Protein AF-A0A522DGH0-F1 (afdb_monomer)

Mean predicted aligned error: 6.86 Å

pLDDT: mean 79.71, std 8.31, range [58.28, 88.25]

Foldseek 3Di:
DDWDWAQAPVGDTDTDDDDLQKDKWAFPQPAQPVRQQDDPVLVVLCVQWDFPDADNRRSMTIIGGPPVDPPSPVSNVVNVVRSVPRPGID

Structure (mmCIF, N/CA/C/O backbone):
data_AF-A0A522DGH0-F1
#
_entry.id   AF-A0A522DGH0-F1
#
loop_
_atom_site.group_PDB
_atom_site.id
_atom_site.type_symbol
_atom_site.label_atom_id
_atom_site.label_alt_id
_atom_site.label_comp_id
_atom_site.label_asym_id
_atom_site.label_entity_id
_atom_site.label_seq_id
_atom_site.pdbx_PDB_ins_code
_atom_site.Cartn_x
_atom_site.Cartn_y
_atom_site.Cartn_z
_atom_site.occupancy
_atom_site.B_iso_or_equiv
_atom_site.auth_seq_id
_atom_site.auth_comp_id
_atom_site.auth_asym_id
_atom_site.auth_atom_id
_atom_site.pdbx_PDB_model_num
ATOM 1 N N . MET A 1 1 ? -17.794 7.802 -3.194 1.00 58.34 1 MET A N 1
ATOM 2 C CA . MET A 1 1 ? -16.787 7.228 -4.121 1.00 58.34 1 MET A CA 1
ATOM 3 C C . MET A 1 1 ? -16.121 8.352 -4.902 1.00 58.34 1 MET A C 1
ATOM 5 O O . MET A 1 1 ? -16.835 9.162 -5.483 1.00 58.34 1 MET A O 1
ATOM 9 N N . LYS A 1 2 ? -14.784 8.439 -4.900 1.00 58.28 2 LYS A N 1
ATOM 10 C CA . LYS A 1 2 ? -14.038 9.406 -5.729 1.00 58.28 2 LYS A CA 1
ATOM 11 C C . LYS A 1 2 ? -13.412 8.669 -6.910 1.00 58.28 2 LYS A C 1
ATOM 13 O O . LYS A 1 2 ? -12.810 7.617 -6.726 1.00 58.28 2 LYS A O 1
ATOM 18 N N . ARG A 1 3 ? -13.550 9.216 -8.120 1.00 65.00 3 ARG A N 1
ATOM 19 C CA . ARG A 1 3 ? -12.793 8.742 -9.285 1.00 65.00 3 ARG A CA 1
ATOM 20 C C . ARG A 1 3 ? -11.391 9.335 -9.211 1.00 65.00 3 ARG A C 1
ATOM 22 O O . ARG A 1 3 ? -11.259 10.551 -9.101 1.00 65.00 3 ARG A O 1
ATOM 29 N N . MET A 1 4 ? -10.372 8.485 -9.248 1.00 67.31 4 MET A N 1
ATOM 30 C CA . MET A 1 4 ? -8.986 8.906 -9.428 1.00 67.31 4 MET A CA 1
ATOM 31 C C . MET A 1 4 ? -8.448 8.331 -10.729 1.00 67.31 4 MET A C 1
ATOM 33 O O . MET A 1 4 ? -8.625 7.150 -11.018 1.00 67.31 4 MET A O 1
ATOM 37 N N . SER A 1 5 ? -7.805 9.190 -11.510 1.00 67.62 5 SER A N 1
ATOM 38 C CA . SER A 1 5 ? -7.183 8.828 -12.776 1.00 67.62 5 SER A CA 1
ATOM 39 C C . SER A 1 5 ? -5.679 8.703 -12.562 1.00 67.62 5 SER A C 1
ATOM 41 O O . SER A 1 5 ? -5.036 9.644 -12.098 1.00 67.62 5 SER A O 1
ATOM 43 N N . TYR A 1 6 ? -5.125 7.540 -12.887 1.00 67.75 6 TYR A N 1
ATOM 44 C CA . TYR A 1 6 ? -3.698 7.258 -12.806 1.00 67.75 6 TYR A CA 1
ATOM 45 C C . TYR A 1 6 ? -3.132 7.116 -14.208 1.00 67.75 6 TYR A C 1
ATOM 47 O O . TYR A 1 6 ? -3.535 6.226 -14.951 1.00 67.75 6 TYR A O 1
ATOM 55 N N . THR A 1 7 ? -2.176 7.971 -14.557 1.00 67.06 7 THR A N 1
ATOM 56 C CA . THR A 1 7 ? -1.441 7.846 -15.816 1.00 67.06 7 THR A CA 1
ATOM 57 C C . THR A 1 7 ? -0.221 6.951 -15.605 1.00 67.06 7 THR A C 1
ATOM 59 O O . THR A 1 7 ? 0.646 7.221 -14.758 1.00 67.06 7 THR A O 1
ATOM 62 N N . THR A 1 8 ? -0.172 5.856 -16.357 1.00 63.28 8 THR A N 1
ATOM 63 C CA . THR A 1 8 ? 0.975 4.941 -16.397 1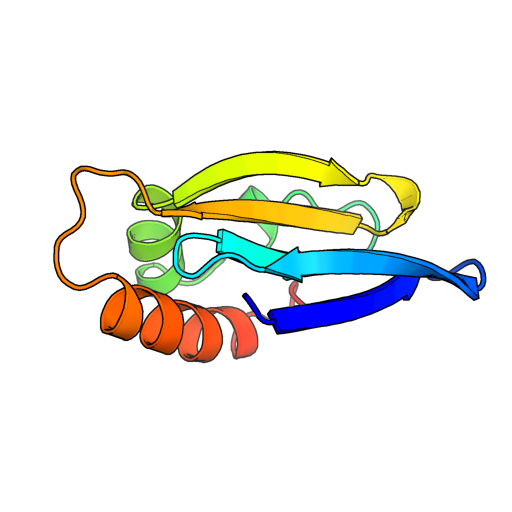.00 63.28 8 THR A CA 1
ATOM 64 C C . THR A 1 8 ? 2.180 5.600 -17.063 1.00 63.28 8 THR A C 1
ATOM 66 O O . THR A 1 8 ? 2.081 6.683 -17.638 1.00 63.28 8 THR A O 1
ATOM 69 N N . ALA A 1 9 ? 3.351 4.964 -16.959 1.00 59.84 9 ALA A N 1
ATOM 70 C CA . ALA A 1 9 ? 4.548 5.443 -17.653 1.00 59.84 9 ALA A CA 1
ATOM 71 C C . ALA A 1 9 ? 4.387 5.421 -19.186 1.00 59.84 9 ALA A C 1
ATOM 73 O O . ALA A 1 9 ? 5.009 6.233 -19.863 1.00 59.84 9 ALA A O 1
ATOM 74 N N . ASP A 1 10 ? 3.511 4.552 -19.697 1.00 63.16 10 ASP A N 1
ATOM 75 C CA . ASP A 1 10 ? 3.253 4.360 -21.126 1.00 63.16 10 ASP A CA 1
ATOM 76 C C . ASP A 1 10 ? 2.113 5.261 -21.652 1.00 63.16 10 ASP A C 1
ATOM 78 O O . ASP A 1 10 ? 1.723 5.173 -22.812 1.00 63.16 10 ASP A O 1
ATOM 82 N N . GLY A 1 11 ? 1.574 6.152 -20.808 1.00 68.38 11 GLY A N 1
ATOM 83 C CA . GLY A 1 11 ? 0.546 7.132 -21.180 1.00 68.38 11 GLY A CA 1
ATOM 84 C C . GLY A 1 11 ? -0.902 6.647 -21.049 1.00 68.38 11 GLY A C 1
ATOM 85 O O . GLY A 1 11 ? -1.823 7.446 -21.206 1.00 68.38 11 GLY A O 1
ATOM 86 N N . GLU A 1 12 ? -1.131 5.378 -20.707 1.00 70.06 12 GLU A N 1
ATOM 87 C CA . GLU A 1 12 ? -2.479 4.855 -20.447 1.00 70.06 12 GLU A CA 1
ATOM 88 C C . GLU A 1 12 ? -3.073 5.461 -19.165 1.00 70.06 12 GLU A C 1
ATOM 90 O O . GLU A 1 12 ? -2.390 5.547 -18.139 1.00 70.06 12 GLU A O 1
ATOM 95 N N . ILE A 1 13 ? -4.355 5.842 -19.205 1.00 74.69 13 ILE A N 1
ATOM 96 C CA . ILE A 1 13 ? -5.090 6.404 -18.063 1.00 74.69 13 ILE A CA 1
ATOM 97 C C . ILE A 1 13 ? -5.990 5.326 -17.454 1.00 74.69 13 ILE A C 1
ATOM 99 O O . ILE A 1 13 ? -6.955 4.887 -18.076 1.00 74.69 13 ILE A O 1
ATOM 103 N N . TYR A 1 14 ? -5.721 4.960 -16.203 1.00 66.56 14 TYR A N 1
ATOM 104 C CA . TYR A 1 14 ? -6.545 4.041 -15.422 1.00 66.56 14 TYR A CA 1
ATOM 105 C C . TYR A 1 14 ? -7.452 4.829 -14.487 1.00 66.56 14 TYR A C 1
ATOM 107 O O . TYR A 1 14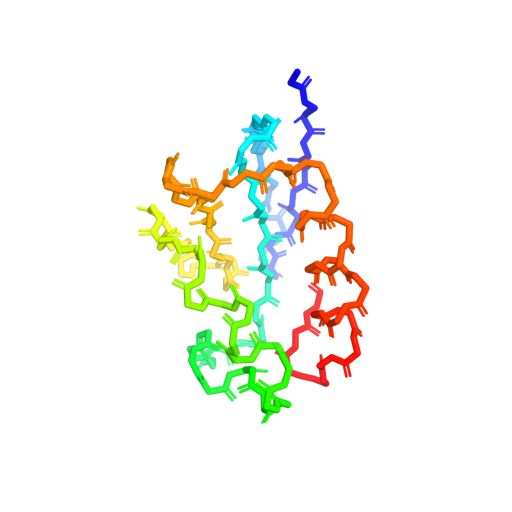 ? -6.989 5.530 -13.587 1.00 66.56 14 TYR A O 1
ATOM 115 N N . ASN A 1 15 ? -8.760 4.707 -14.700 1.00 67.38 15 ASN A N 1
ATOM 116 C CA . ASN A 1 15 ? -9.764 5.317 -13.840 1.00 67.38 15 ASN A CA 1
ATOM 117 C C . ASN A 1 15 ? -10.147 4.330 -12.742 1.00 67.38 15 ASN A C 1
ATOM 119 O O . ASN A 1 15 ? -10.896 3.386 -12.980 1.00 67.38 15 ASN A O 1
ATOM 123 N N . LEU A 1 16 ? -9.641 4.565 -11.536 1.00 67.12 16 LEU A N 1
ATOM 124 C CA . LEU A 1 16 ? -9.973 3.773 -10.362 1.00 67.12 16 LEU A CA 1
ATOM 125 C C . LEU A 1 16 ? -11.098 4.447 -9.577 1.00 67.12 16 LEU A C 1
ATOM 127 O O . LEU A 1 16 ? -11.086 5.656 -9.321 1.00 67.12 16 LEU A O 1
ATOM 131 N N . LEU A 1 17 ? -12.086 3.644 -9.187 1.00 63.28 17 LEU A N 1
ATOM 132 C CA . LEU A 1 17 ? -13.110 4.041 -8.231 1.00 63.28 17 LEU A CA 1
ATOM 133 C C . LEU A 1 17 ? -12.559 3.809 -6.825 1.00 63.28 17 LEU A C 1
ATOM 135 O O . LEU A 1 17 ? -12.607 2.699 -6.304 1.00 63.28 17 LEU A O 1
ATOM 139 N N . GLU A 1 18 ? -12.034 4.860 -6.199 1.00 63.12 18 GLU A N 1
ATOM 140 C CA . GLU A 1 18 ? -11.628 4.781 -4.801 1.00 63.12 18 GLU A CA 1
ATOM 141 C C . GLU A 1 18 ? -12.901 4.806 -3.934 1.00 63.12 18 GLU A C 1
ATOM 143 O O . GLU A 1 18 ? -13.582 5.835 -3.783 1.00 63.12 18 GLU A O 1
ATOM 148 N N . SER A 1 19 ? -13.254 3.639 -3.396 1.00 67.25 19 SER A N 1
ATOM 149 C CA . SER A 1 19 ? -14.237 3.521 -2.317 1.00 67.25 19 SER A CA 1
ATOM 150 C C . SER A 1 19 ? -13.644 4.045 -1.005 1.00 67.25 19 SER A C 1
ATOM 152 O O . SER A 1 19 ? -12.428 4.219 -0.880 1.00 67.25 19 SER A O 1
ATOM 154 N N . GLU A 1 20 ? -14.483 4.326 -0.007 1.00 68.81 20 GLU A N 1
ATOM 155 C CA . GLU A 1 20 ? -14.024 4.862 1.288 1.00 68.81 20 GLU A CA 1
ATOM 156 C C . GLU A 1 20 ? -12.956 3.972 1.936 1.00 68.81 20 GLU A C 1
ATOM 158 O O . GLU A 1 20 ? -11.962 4.485 2.451 1.00 68.81 20 GLU A O 1
ATOM 163 N N . ASN A 1 21 ? -13.081 2.657 1.748 1.00 77.88 21 ASN A N 1
ATOM 164 C CA . ASN A 1 21 ? -12.206 1.643 2.334 1.00 77.88 21 ASN A CA 1
ATOM 165 C C . ASN A 1 21 ? -10.985 1.308 1.475 1.00 77.88 21 ASN A C 1
ATOM 167 O O . ASN A 1 21 ? -10.175 0.477 1.872 1.00 77.88 21 ASN A O 1
ATOM 171 N N . MET A 1 22 ? -10.847 1.923 0.300 1.00 81.00 22 MET A N 1
ATOM 172 C CA . MET A 1 22 ? -9.749 1.642 -0.619 1.00 81.00 22 MET A CA 1
ATOM 173 C C . MET A 1 22 ? -8.695 2.743 -0.557 1.00 81.00 22 MET A C 1
ATOM 175 O O . MET A 1 22 ? -9.006 3.927 -0.398 1.00 81.00 22 MET A O 1
ATOM 179 N N . LEU A 1 23 ? -7.441 2.338 -0.696 1.00 83.62 23 LEU A N 1
ATOM 180 C CA . LEU A 1 23 ? -6.266 3.182 -0.784 1.00 83.62 23 LEU A CA 1
ATOM 181 C C . LEU A 1 23 ? -5.435 2.707 -1.972 1.00 83.62 23 LEU A C 1
ATOM 183 O O . LEU A 1 23 ? -5.067 1.542 -2.060 1.00 83.62 23 LEU A O 1
ATOM 187 N N . VAL A 1 24 ? -5.111 3.621 -2.872 1.00 84.50 24 VAL A N 1
ATOM 188 C CA . VAL A 1 24 ? -4.271 3.312 -4.027 1.00 84.50 24 VAL A CA 1
ATOM 189 C C . VAL A 1 24 ? -2.857 3.815 -3.765 1.00 84.50 24 VAL A C 1
ATOM 191 O O . VAL A 1 24 ? -2.669 4.949 -3.318 1.00 84.50 24 VAL A O 1
ATOM 194 N N . VAL A 1 25 ? -1.864 2.970 -4.032 1.00 86.19 25 VAL A N 1
ATOM 195 C CA . VAL A 1 25 ? -0.449 3.252 -3.777 1.00 86.19 25 VAL A CA 1
ATOM 196 C C . VAL A 1 25 ? 0.364 2.911 -5.015 1.00 86.19 25 VAL A C 1
ATOM 198 O O . VAL A 1 25 ? 0.288 1.791 -5.510 1.00 86.19 25 VAL A O 1
ATOM 201 N N . ARG A 1 26 ? 1.175 3.854 -5.499 1.00 86.50 26 ARG A N 1
ATOM 202 C CA . ARG A 1 26 ? 2.091 3.613 -6.615 1.00 86.50 26 ARG A CA 1
ATOM 203 C C . ARG A 1 26 ? 3.505 3.392 -6.094 1.00 86.50 26 ARG A C 1
ATOM 205 O O . ARG A 1 26 ? 4.018 4.203 -5.324 1.00 86.50 26 ARG A O 1
ATOM 212 N N . THR A 1 27 ? 4.145 2.308 -6.512 1.00 87.06 27 THR A N 1
ATOM 213 C CA . THR A 1 27 ? 5.554 2.038 -6.214 1.00 87.06 27 THR A CA 1
ATOM 214 C C . THR A 1 27 ? 6.450 2.542 -7.344 1.00 87.06 27 THR A C 1
ATOM 216 O O . THR A 1 27 ? 6.002 2.927 -8.428 1.00 87.06 27 THR A O 1
ATOM 219 N N . LYS A 1 28 ? 7.758 2.601 -7.090 1.00 83.88 28 LYS A N 1
ATOM 220 C CA . LYS A 1 28 ? 8.741 2.749 -8.169 1.00 83.88 28 LYS A CA 1
ATOM 221 C C . LYS A 1 28 ? 8.779 1.489 -9.035 1.00 83.88 28 LYS A C 1
ATOM 223 O O . LYS A 1 28 ? 8.615 0.384 -8.524 1.00 83.88 28 LYS A O 1
ATOM 228 N N . LYS A 1 29 ? 9.090 1.687 -10.321 1.00 80.50 29 LYS A N 1
ATOM 229 C CA . LYS A 1 29 ? 9.102 0.637 -11.344 1.00 80.50 29 LYS A CA 1
ATOM 230 C C . LYS A 1 29 ? 9.859 -0.610 -10.901 1.00 80.50 29 LYS A C 1
ATOM 232 O O . LYS A 1 29 ? 11.043 -0.520 -10.573 1.00 80.50 29 LYS A O 1
ATOM 237 N N . GLY A 1 30 ? 9.166 -1.748 -10.893 1.00 77.62 30 GLY A N 1
ATOM 238 C CA . GLY A 1 30 ? 9.738 -3.053 -10.545 1.00 77.62 30 GLY A CA 1
ATOM 239 C C . GLY A 1 30 ? 10.054 -3.255 -9.057 1.00 77.62 30 GLY A C 1
ATOM 240 O O . GLY A 1 30 ? 10.692 -4.247 -8.700 1.00 77.62 30 GLY A O 1
ATOM 241 N N . ILE A 1 31 ? 9.632 -2.343 -8.172 1.00 82.75 31 ILE A N 1
ATOM 242 C CA . ILE A 1 31 ? 9.800 -2.492 -6.723 1.00 82.75 31 ILE A CA 1
ATOM 243 C C . ILE A 1 31 ? 8.470 -2.939 -6.106 1.00 82.75 31 ILE A C 1
ATOM 245 O O . ILE A 1 31 ? 7.480 -2.207 -6.187 1.00 82.75 31 ILE A O 1
ATOM 249 N N . PRO A 1 32 ? 8.427 -4.103 -5.430 1.00 85.44 32 PRO A N 1
ATOM 250 C CA . PRO A 1 32 ? 7.213 -4.554 -4.770 1.00 85.44 32 PRO A CA 1
ATOM 251 C C . PRO A 1 32 ? 6.866 -3.656 -3.577 1.00 85.44 32 PRO A C 1
ATOM 253 O O . PRO A 1 32 ? 7.745 -3.083 -2.921 1.00 85.44 32 PRO A O 1
ATOM 256 N N . LEU A 1 33 ? 5.576 -3.576 -3.246 1.00 84.56 33 LEU A N 1
ATOM 257 C CA . LEU A 1 33 ? 5.070 -2.733 -2.156 1.00 84.56 33 LEU A CA 1
ATOM 258 C C . LEU A 1 33 ? 5.765 -3.008 -0.813 1.00 84.56 33 LEU A C 1
ATOM 260 O O . LEU A 1 33 ? 6.163 -2.078 -0.118 1.00 84.56 33 LEU A O 1
ATOM 264 N N . SER A 1 34 ? 5.996 -4.280 -0.478 1.00 83.56 34 SER A N 1
ATOM 265 C CA . SER A 1 34 ? 6.667 -4.689 0.767 1.00 83.56 34 SER A CA 1
ATOM 266 C C . SER A 1 34 ? 8.106 -4.176 0.891 1.00 83.56 34 SER A C 1
ATOM 268 O O . SER A 1 34 ? 8.572 -3.937 2.004 1.00 83.56 34 SER A O 1
ATOM 270 N N . LYS A 1 35 ? 8.804 -3.979 -0.237 1.00 84.50 35 LYS A N 1
ATOM 271 C CA . LYS A 1 35 ? 10.145 -3.372 -0.287 1.00 84.50 35 LYS A CA 1
ATOM 272 C C . LYS A 1 35 ? 10.095 -1.848 -0.385 1.00 84.50 35 LYS A C 1
ATOM 274 O O . LYS A 1 35 ? 11.084 -1.191 -0.075 1.00 84.50 35 LYS A O 1
ATOM 279 N N . SER A 1 36 ? 8.962 -1.294 -0.811 1.00 86.00 36 SER A N 1
ATOM 280 C CA . SER A 1 36 ? 8.769 0.150 -0.937 1.00 86.00 36 SER A CA 1
ATOM 281 C C . SER A 1 36 ? 8.440 0.837 0.390 1.00 86.00 36 SER A C 1
ATOM 283 O O . SER A 1 36 ? 8.638 2.041 0.508 1.00 86.00 36 SER A O 1
ATOM 285 N N . ILE A 1 37 ? 7.961 0.086 1.386 1.00 87.06 37 ILE A N 1
ATOM 286 C CA . ILE A 1 37 ? 7.614 0.602 2.713 1.00 87.06 37 ILE A CA 1
ATOM 287 C C . ILE A 1 37 ? 8.754 0.295 3.686 1.00 87.06 37 ILE A C 1
ATOM 289 O O . ILE A 1 37 ? 8.914 -0.841 4.141 1.00 87.06 37 ILE A O 1
ATOM 293 N N . LEU A 1 38 ? 9.563 1.304 4.009 1.00 86.06 38 LEU A N 1
ATOM 294 C CA . LEU A 1 38 ? 10.757 1.134 4.835 1.00 86.06 38 LEU A CA 1
A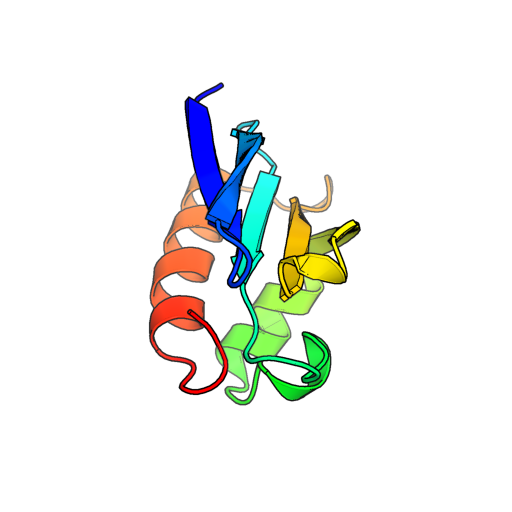TOM 295 C C . LEU A 1 38 ? 10.508 1.490 6.301 1.00 86.06 38 LEU A C 1
ATOM 297 O O . LEU A 1 38 ? 11.041 0.804 7.180 1.00 86.06 38 LEU A O 1
ATOM 301 N N . SER A 1 39 ? 9.689 2.508 6.582 1.00 87.12 39 SER A N 1
ATOM 302 C CA . SER A 1 39 ? 9.484 2.975 7.953 1.00 87.12 39 SER A CA 1
ATOM 303 C C . SER A 1 39 ? 8.700 1.963 8.811 1.00 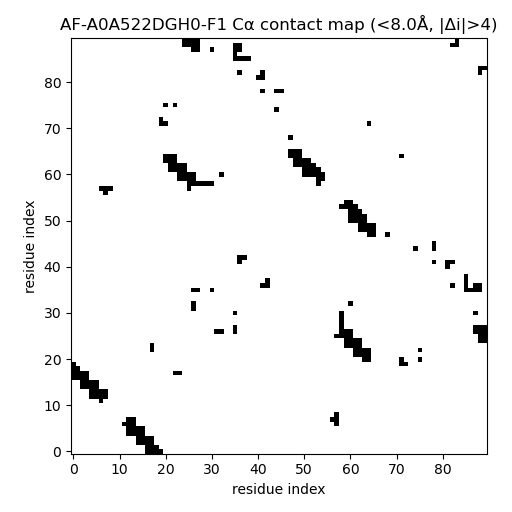87.12 39 SER A C 1
ATOM 305 O O . SER A 1 39 ? 7.736 1.346 8.341 1.00 87.12 39 SER A O 1
ATOM 307 N N . PRO A 1 40 ? 9.071 1.775 10.095 1.00 86.62 40 PRO A N 1
ATOM 308 C CA . PRO A 1 40 ? 8.355 0.871 11.000 1.00 86.62 40 PRO A CA 1
ATOM 309 C C . PRO A 1 40 ? 6.875 1.235 11.170 1.00 86.62 40 PRO A C 1
ATOM 311 O O . PRO A 1 40 ? 6.021 0.354 11.265 1.00 86.62 40 PRO A O 1
ATOM 314 N N . GLU A 1 41 ? 6.568 2.532 11.184 1.00 85.62 41 GLU A N 1
ATOM 315 C CA . GLU A 1 41 ? 5.205 3.055 11.293 1.00 85.62 41 GLU A CA 1
ATOM 316 C C . GLU A 1 41 ? 4.372 2.698 10.062 1.00 85.62 41 GLU A C 1
ATOM 318 O O . GLU A 1 41 ? 3.288 2.126 10.200 1.00 85.62 41 GLU A O 1
ATOM 323 N N . ALA A 1 42 ? 4.899 2.938 8.857 1.00 83.81 42 ALA A N 1
ATOM 324 C CA . ALA A 1 42 ? 4.194 2.589 7.632 1.00 83.81 42 ALA A CA 1
ATOM 325 C C . ALA A 1 42 ? 4.060 1.070 7.457 1.00 83.81 42 ALA A C 1
ATOM 327 O O . ALA A 1 42 ? 3.033 0.619 6.963 1.00 83.81 42 ALA A O 1
ATOM 328 N N . LYS A 1 43 ? 5.018 0.255 7.928 1.00 85.50 43 LYS A N 1
ATOM 329 C CA . LYS A 1 43 ? 4.887 -1.217 7.939 1.00 85.50 43 LYS A CA 1
ATOM 330 C C . LYS A 1 43 ? 3.748 -1.695 8.839 1.00 85.50 43 LYS A C 1
ATOM 332 O O . LYS A 1 43 ? 2.953 -2.538 8.424 1.00 85.50 43 LYS A O 1
ATOM 337 N N . LYS A 1 44 ? 3.636 -1.144 10.055 1.00 85.94 44 LYS A N 1
ATOM 338 C CA . LYS A 1 44 ? 2.507 -1.436 10.957 1.00 85.94 44 LYS A CA 1
ATOM 339 C C . LYS A 1 44 ? 1.182 -1.053 10.312 1.00 85.94 44 LYS A C 1
ATOM 341 O O . LYS A 1 44 ? 0.206 -1.793 10.422 1.00 85.94 44 LYS A O 1
ATOM 346 N N . LEU A 1 45 ? 1.158 0.092 9.634 1.00 84.81 45 LEU A N 1
ATOM 347 C CA . LEU A 1 45 ? -0.032 0.563 8.951 1.00 84.81 45 LEU A CA 1
ATOM 348 C C . LEU A 1 45 ? -0.384 -0.324 7.752 1.00 84.81 45 LEU A C 1
ATOM 350 O O . LEU A 1 45 ? -1.532 -0.727 7.636 1.00 84.81 45 LEU A O 1
ATOM 354 N N . ALA A 1 46 ? 0.596 -0.703 6.929 1.00 83.94 46 ALA A N 1
ATOM 355 C CA . ALA A 1 46 ? 0.434 -1.602 5.787 1.00 83.94 46 ALA A CA 1
ATOM 356 C C . ALA A 1 46 ? -0.190 -2.947 6.187 1.00 83.94 46 ALA A C 1
ATOM 358 O O . ALA A 1 46 ? -1.013 -3.481 5.453 1.00 83.94 46 ALA A O 1
ATOM 359 N N . GLY A 1 47 ? 0.115 -3.457 7.386 1.00 84.75 47 GLY A N 1
ATOM 360 C CA . GLY A 1 47 ? -0.510 -4.669 7.928 1.00 84.75 47 GLY A CA 1
ATOM 361 C C . GLY A 1 47 ? -2.025 -4.565 8.169 1.00 84.75 47 GLY A C 1
ATOM 362 O O . GLY A 1 47 ? -2.706 -5.594 8.242 1.00 84.75 47 GLY A O 1
ATOM 363 N N . LYS A 1 48 ? -2.569 -3.343 8.263 1.00 86.75 48 LYS A N 1
ATOM 364 C CA . LYS A 1 48 ? -4.012 -3.066 8.371 1.00 86.75 48 LYS A CA 1
ATOM 365 C C . LYS A 1 48 ? -4.727 -3.070 7.019 1.00 86.75 48 LYS A C 1
ATOM 367 O O . LYS A 1 48 ? -5.955 -3.017 6.989 1.00 86.75 48 LYS A O 1
ATOM 372 N N . PHE A 1 49 ? -3.975 -3.160 5.927 1.00 88.25 49 PHE A N 1
ATOM 373 C CA . PHE A 1 49 ? -4.508 -3.256 4.581 1.00 88.25 49 PHE A CA 1
ATOM 374 C C . PHE A 1 49 ? -4.331 -4.668 4.016 1.00 88.25 49 PHE A C 1
ATOM 376 O O . PHE A 1 49 ? -3.464 -5.434 4.444 1.00 88.25 49 PHE A O 1
ATOM 383 N N . SER A 1 50 ? -5.163 -4.996 3.041 1.00 87.31 50 SER A N 1
ATOM 384 C CA . SER A 1 50 ? -5.050 -6.164 2.176 1.00 87.31 50 SER A CA 1
ATOM 385 C C . SER A 1 50 ? -4.850 -5.683 0.744 1.00 87.31 50 SER A C 1
ATOM 387 O O . SER A 1 50 ? -5.507 -4.738 0.319 1.00 87.31 50 SER A O 1
ATOM 389 N N . VAL A 1 51 ? -3.946 -6.311 -0.004 1.00 88.19 51 VAL A N 1
ATOM 390 C CA . VAL A 1 51 ? -3.804 -6.036 -1.440 1.00 88.19 51 VAL A CA 1
ATOM 391 C C . VAL A 1 51 ? -4.965 -6.719 -2.155 1.00 88.19 51 VAL A C 1
ATOM 393 O O . VAL A 1 51 ? -5.059 -7.942 -2.100 1.00 88.19 51 VAL A O 1
ATOM 396 N N . ILE A 1 52 ? -5.842 -5.943 -2.793 1.00 87.06 52 ILE A N 1
ATOM 397 C CA . ILE A 1 52 ? -6.914 -6.484 -3.642 1.00 87.06 52 ILE A CA 1
ATOM 398 C C . ILE A 1 52 ? -6.378 -6.739 -5.043 1.00 87.06 52 ILE A C 1
ATOM 400 O O . ILE A 1 52 ? -6.618 -7.792 -5.625 1.00 87.06 52 ILE A O 1
ATOM 404 N N . GL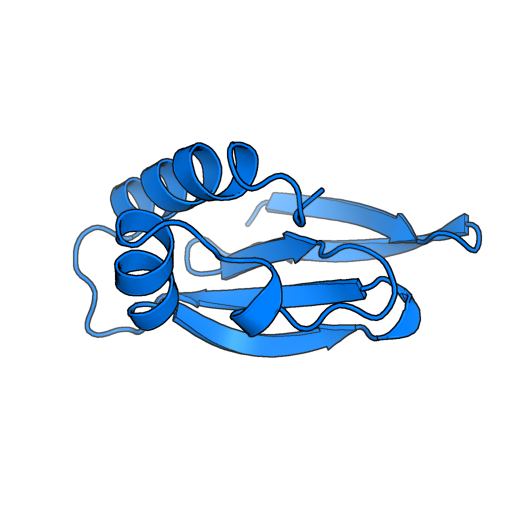U A 1 53 ? -5.662 -5.760 -5.587 1.00 84.69 53 GLU A N 1
ATOM 405 C CA . GLU A 1 53 ? -5.263 -5.769 -6.986 1.00 84.69 53 GLU A CA 1
ATOM 406 C C . GLU A 1 53 ? -3.887 -5.133 -7.146 1.00 84.69 53 GLU A C 1
ATOM 408 O O . GLU A 1 53 ? -3.528 -4.180 -6.445 1.00 84.69 53 GLU A O 1
ATOM 413 N N . PHE A 1 54 ? -3.110 -5.673 -8.078 1.00 86.38 54 PHE A N 1
ATOM 414 C CA . PHE A 1 54 ? -1.840 -5.107 -8.498 1.00 86.38 54 PHE A CA 1
ATOM 415 C C . PHE A 1 54 ? -1.848 -4.932 -10.014 1.00 86.38 54 PHE A C 1
ATOM 417 O O . PHE A 1 54 ? -1.966 -5.899 -10.763 1.00 86.38 54 PHE A O 1
ATOM 424 N N . ILE A 1 55 ? -1.702 -3.685 -10.453 1.00 84.31 55 ILE A N 1
ATOM 425 C C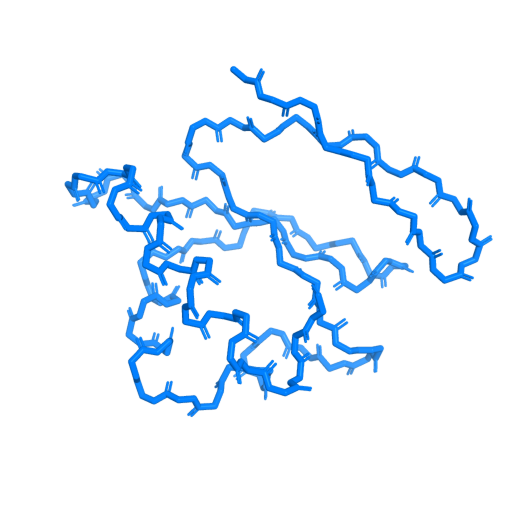A . ILE A 1 55 ? -1.614 -3.303 -11.858 1.00 84.31 55 ILE A CA 1
ATOM 426 C C . ILE A 1 55 ? -0.131 -3.159 -12.195 1.00 84.31 55 ILE A C 1
ATOM 428 O O . ILE A 1 55 ? 0.463 -2.092 -12.018 1.00 84.31 55 ILE A O 1
ATOM 432 N N . GLU A 1 56 ? 0.466 -4.246 -12.684 1.00 81.56 56 GLU A N 1
ATOM 433 C CA . GLU A 1 56 ? 1.906 -4.341 -12.958 1.00 81.56 56 GLU A CA 1
ATOM 434 C C . GLU A 1 56 ? 2.400 -3.259 -13.925 1.00 81.56 56 GLU A C 1
ATOM 436 O O . GLU A 1 56 ? 3.395 -2.594 -13.654 1.00 81.56 56 GLU A O 1
ATOM 441 N N . ARG A 1 57 ? 1.651 -2.994 -15.003 1.00 79.69 57 ARG A N 1
ATOM 442 C CA . ARG A 1 57 ? 1.996 -1.965 -16.006 1.00 79.69 57 ARG A CA 1
ATOM 443 C C . ARG A 1 57 ? 2.089 -0.548 -15.429 1.00 79.69 57 ARG A C 1
ATOM 445 O O . ARG A 1 57 ? 2.770 0.313 -15.980 1.00 79.69 57 ARG A O 1
ATOM 452 N N . ALA A 1 58 ? 1.377 -0.290 -14.335 1.00 77.06 58 ALA A N 1
ATOM 453 C CA . ALA A 1 58 ? 1.319 1.015 -13.688 1.00 77.06 58 ALA A CA 1
ATOM 454 C C . ALA A 1 58 ? 2.206 1.105 -12.434 1.00 77.06 58 ALA A C 1
ATOM 456 O O . ALA A 1 58 ? 2.379 2.208 -11.900 1.00 77.06 58 ALA A O 1
ATOM 457 N N . ASP A 1 59 ? 2.725 -0.033 -11.958 1.00 83.12 59 ASP A N 1
ATOM 458 C CA . ASP A 1 59 ? 3.292 -0.214 -10.619 1.00 83.12 59 ASP A CA 1
ATOM 459 C C . ASP A 1 59 ? 2.322 0.256 -9.513 1.00 83.12 59 ASP A C 1
ATOM 461 O O . ASP A 1 59 ? 2.711 0.895 -8.534 1.00 83.12 59 ASP A O 1
ATOM 465 N N . VAL A 1 60 ? 1.021 -0.002 -9.695 1.00 85.06 60 VAL A N 1
ATOM 466 C CA . VAL A 1 60 ? -0.044 0.465 -8.792 1.00 85.06 60 VAL A CA 1
ATOM 467 C C . VAL A 1 60 ? -0.628 -0.698 -8.007 1.00 85.06 60 VAL A C 1
ATOM 469 O O . VAL A 1 60 ? -1.068 -1.690 -8.577 1.00 85.06 60 VAL A O 1
ATOM 472 N N . TYR A 1 61 ? -0.690 -0.537 -6.692 1.00 87.62 61 TYR A N 1
ATOM 473 C CA . TYR A 1 61 ? -1.361 -1.438 -5.768 1.00 87.62 61 TYR A CA 1
ATOM 474 C C . TYR A 1 61 ? -2.662 -0.811 -5.281 1.00 87.62 61 TYR A C 1
ATOM 476 O O . TYR A 1 61 ? -2.677 0.325 -4.797 1.00 87.62 61 TYR A O 1
ATOM 484 N N . ILE A 1 62 ? -3.742 -1.579 -5.359 1.00 85.88 62 ILE A N 1
ATOM 485 C CA . ILE A 1 62 ? -5.020 -1.251 -4.740 1.00 85.88 62 ILE A CA 1
ATOM 486 C C . ILE A 1 62 ? -5.093 -2.002 -3.422 1.00 85.88 62 ILE A C 1
ATOM 488 O O . ILE A 1 62 ? -5.067 -3.233 -3.368 1.00 85.88 62 ILE A O 1
ATOM 492 N N . LEU A 1 63 ? -5.157 -1.229 -2.350 1.00 87.94 63 LEU A N 1
ATOM 493 C CA . LEU A 1 63 ? -5.214 -1.707 -0.986 1.00 87.94 63 LEU A CA 1
ATOM 494 C C . LEU A 1 63 ? -6.612 -1.477 -0.436 1.00 87.94 63 LEU A C 1
ATOM 496 O O . LEU A 1 63 ? -7.173 -0.398 -0.594 1.00 87.94 63 LEU A O 1
ATOM 500 N N . GLU A 1 64 ? -7.150 -2.455 0.269 1.00 87.00 64 GLU A N 1
ATOM 501 C CA . GLU A 1 64 ? -8.375 -2.304 1.041 1.00 87.00 64 GLU A CA 1
ATOM 502 C C . GLU A 1 64 ? -8.076 -2.372 2.526 1.00 87.00 64 GLU A C 1
ATOM 504 O O . GLU A 1 64 ? -7.281 -3.189 2.991 1.00 87.00 64 GLU A O 1
ATOM 509 N N . ILE A 1 65 ? -8.711 -1.483 3.279 1.00 87.12 65 ILE A N 1
ATOM 510 C CA . ILE A 1 65 ? -8.646 -1.492 4.729 1.00 87.12 65 ILE A CA 1
ATOM 511 C C . ILE A 1 65 ? -9.399 -2.721 5.229 1.00 87.12 65 ILE A C 1
ATOM 513 O O . ILE A 1 65 ? -10.575 -2.912 4.920 1.00 87.12 65 ILE A O 1
ATOM 517 N N . LYS A 1 66 ? -8.728 -3.542 6.039 1.00 86.12 66 LYS A N 1
ATOM 518 C CA . LYS A 1 66 ? -9.346 -4.735 6.619 1.00 86.12 66 LYS A CA 1
ATOM 519 C C . LYS A 1 66 ? -10.581 -4.348 7.443 1.00 86.12 66 LYS A C 1
ATOM 521 O O . LYS A 1 66 ? -10.508 -3.401 8.226 1.00 86.12 66 LYS A O 1
ATOM 526 N N . PRO A 1 67 ? -11.678 -5.119 7.373 1.00 77.50 67 PRO A N 1
ATOM 527 C CA . PRO A 1 67 ? -12.930 -4.792 8.062 1.00 77.50 67 PRO A CA 1
ATOM 528 C C . PRO A 1 67 ? -12.809 -4.780 9.596 1.00 77.50 67 PRO A C 1
ATOM 530 O O . PRO A 1 67 ? -13.645 -4.199 10.278 1.00 77.50 67 PRO A O 1
ATOM 533 N N . SER A 1 68 ? -11.758 -5.386 10.159 1.00 80.75 68 SER A N 1
ATOM 534 C CA . SER A 1 68 ? -11.458 -5.347 11.597 1.00 80.75 68 SER A CA 1
ATOM 535 C C . SER A 1 68 ? -10.950 -3.987 12.093 1.00 80.75 68 SER A C 1
ATOM 537 O O . SER A 1 68 ? -10.813 -3.775 13.299 1.00 80.75 68 SER A O 1
ATOM 539 N N . VAL A 1 69 ? -10.646 -3.061 11.184 1.00 80.00 69 VAL A N 1
ATOM 540 C CA . VAL A 1 69 ? -10.102 -1.744 11.497 1.00 80.00 69 VAL A CA 1
ATOM 541 C C . VAL A 1 69 ? -11.237 -0.763 11.788 1.00 80.00 69 VAL A C 1
ATOM 543 O O . VAL A 1 69 ? -12.055 -0.456 10.926 1.00 80.00 69 VAL A O 1
ATOM 546 N N . LYS A 1 70 ? -11.248 -0.215 13.006 1.00 77.00 70 LYS A N 1
ATOM 547 C CA . LYS A 1 70 ? -12.097 0.930 13.368 1.00 77.00 70 LYS A CA 1
ATOM 548 C C . LYS A 1 70 ? -11.465 2.229 12.843 1.00 77.00 70 LYS A C 1
ATOM 550 O O . LYS A 1 70 ? -10.242 2.316 12.756 1.00 77.00 70 LYS A O 1
ATOM 555 N N . ASN A 1 71 ? -12.291 3.229 12.529 1.00 82.62 71 ASN A N 1
ATOM 556 C CA . ASN A 1 71 ? -11.885 4.563 12.048 1.00 82.62 71 ASN A CA 1
ATOM 557 C C . ASN A 1 71 ? -11.174 4.559 10.679 1.00 82.62 71 ASN A C 1
ATOM 559 O O . ASN A 1 71 ? -10.021 4.972 10.543 1.00 82.62 71 ASN A O 1
ATOM 563 N N . LEU A 1 72 ? -11.893 4.116 9.646 1.00 82.19 72 LEU A N 1
AT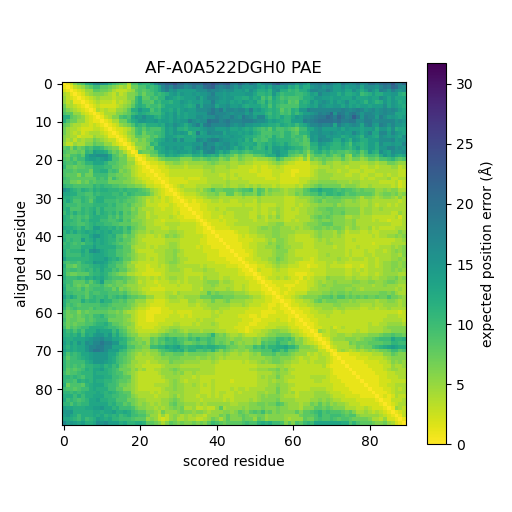OM 564 C CA . LEU A 1 72 ? -11.416 4.010 8.259 1.00 82.19 72 LEU A CA 1
ATOM 565 C C . LEU A 1 72 ? -10.797 5.315 7.729 1.00 82.19 72 LEU A C 1
ATOM 567 O O . LEU A 1 72 ? -9.712 5.299 7.145 1.00 82.19 72 LEU A O 1
ATOM 571 N N . GLU A 1 73 ? -11.453 6.451 7.970 1.00 81.31 73 GLU A N 1
ATOM 572 C CA . GLU A 1 73 ? -10.995 7.760 7.490 1.00 81.31 73 GLU A CA 1
ATOM 573 C C . GLU A 1 73 ? -9.654 8.178 8.098 1.00 81.31 73 GLU A C 1
ATOM 575 O O . GLU A 1 73 ? -8.761 8.652 7.392 1.00 81.31 73 GLU A O 1
ATOM 580 N N . GLU A 1 74 ? -9.489 7.968 9.403 1.00 84.81 74 GLU A N 1
ATOM 581 C CA . GLU A 1 74 ? -8.275 8.328 10.130 1.00 84.81 74 GLU A CA 1
ATOM 582 C C . GLU A 1 74 ? -7.089 7.479 9.661 1.00 84.81 74 GLU A C 1
ATOM 584 O O . GLU A 1 74 ? -6.023 8.007 9.344 1.00 84.81 74 GLU A O 1
ATOM 589 N N . ILE A 1 75 ? -7.307 6.169 9.512 1.00 84.75 75 ILE A N 1
ATOM 590 C CA . ILE A 1 75 ? -6.319 5.216 8.990 1.00 84.75 75 ILE A CA 1
ATOM 591 C C . ILE A 1 75 ? -5.890 5.624 7.582 1.00 84.75 75 ILE A C 1
ATOM 593 O O . ILE A 1 75 ? -4.701 5.628 7.266 1.00 84.75 75 ILE A O 1
ATOM 597 N N . LYS A 1 76 ? -6.851 5.992 6.7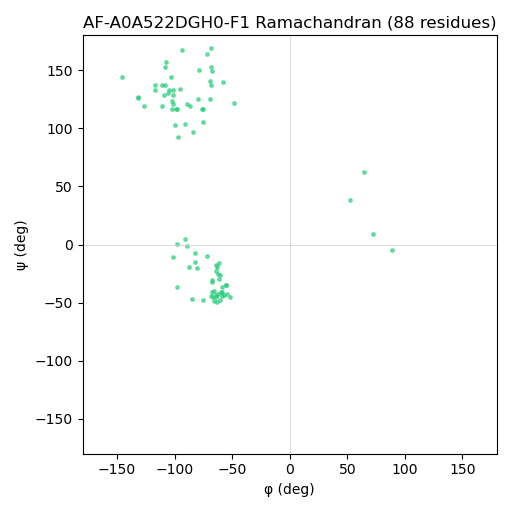32 1.00 82.25 76 LYS A N 1
ATOM 598 C CA . LYS A 1 76 ? -6.596 6.412 5.353 1.00 82.25 76 LYS A CA 1
ATOM 599 C C . LYS A 1 76 ? -5.812 7.721 5.297 1.00 82.25 76 LYS A C 1
ATOM 601 O O . LYS A 1 76 ? -4.894 7.847 4.485 1.00 82.25 76 LYS A O 1
ATOM 606 N N . LYS A 1 77 ? -6.124 8.680 6.174 1.00 84.69 77 LYS A N 1
ATOM 607 C CA . LYS A 1 77 ? -5.366 9.932 6.298 1.00 84.69 77 LYS A CA 1
ATOM 608 C C . LYS A 1 77 ? -3.928 9.663 6.745 1.00 84.69 77 LYS A C 1
ATOM 610 O O . LYS A 1 77 ? -3.000 10.096 6.064 1.00 84.69 77 LYS A O 1
ATOM 615 N N . GLN A 1 78 ? -3.745 8.877 7.805 1.00 86.44 78 GLN A N 1
ATOM 616 C CA . GLN A 1 78 ? -2.423 8.472 8.294 1.00 86.44 78 GLN A CA 1
ATOM 617 C C . GLN A 1 78 ? -1.628 7.721 7.219 1.00 86.44 78 GLN A C 1
ATOM 619 O O . GLN A 1 78 ? -0.443 7.985 7.033 1.00 86.44 78 GLN A O 1
ATOM 624 N N . ALA A 1 79 ? -2.278 6.834 6.460 1.00 84.69 79 ALA A N 1
ATOM 625 C CA . ALA A 1 79 ? -1.643 6.104 5.366 1.00 84.69 79 ALA A CA 1
ATOM 626 C C . ALA A 1 79 ? -1.112 7.037 4.297 1.00 84.69 79 ALA A C 1
ATOM 628 O O . ALA A 1 79 ? 0.043 6.921 3.904 1.00 84.69 79 ALA A O 1
ATOM 629 N N . ARG A 1 80 ? -1.920 8.000 3.857 1.00 83.31 80 ARG A N 1
ATOM 630 C CA . ARG A 1 80 ? -1.489 8.974 2.854 1.00 83.31 80 ARG A CA 1
ATOM 631 C C . ARG A 1 80 ? -0.319 9.815 3.350 1.00 83.31 80 ARG A C 1
ATOM 633 O O . ARG A 1 80 ? 0.626 10.029 2.598 1.00 83.31 80 ARG A O 1
ATOM 640 N N . GLU A 1 81 ? -0.351 10.260 4.601 1.00 86.25 81 GLU A N 1
ATOM 641 C CA . GLU A 1 81 ? 0.726 11.067 5.179 1.00 86.25 81 GLU A CA 1
ATOM 642 C C . GLU A 1 81 ? 2.029 10.279 5.358 1.00 86.25 81 GLU A C 1
ATOM 644 O O . GLU A 1 81 ? 3.103 10.807 5.069 1.00 86.25 81 GLU A O 1
ATOM 649 N N . LEU A 1 82 ? 1.951 9.022 5.802 1.00 85.38 82 LEU A N 1
ATOM 650 C CA . LEU A 1 82 ? 3.119 8.165 6.010 1.00 85.38 82 LEU A CA 1
ATOM 651 C C . LEU A 1 82 ? 3.697 7.652 4.691 1.00 85.38 82 LEU A C 1
ATOM 653 O O . LEU A 1 82 ? 4.897 7.766 4.463 1.00 85.38 82 LEU A O 1
ATOM 657 N N . LEU A 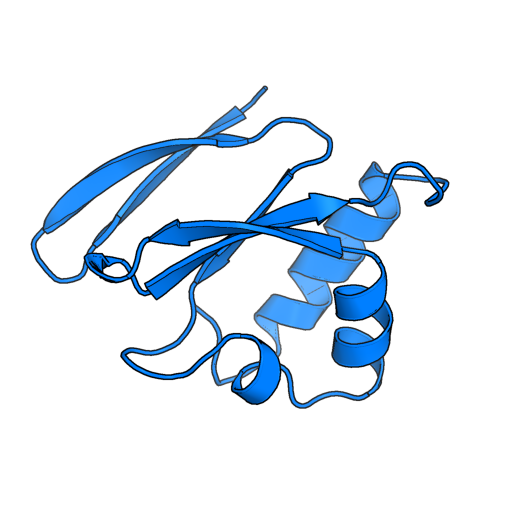1 83 ? 2.855 7.142 3.792 1.00 83.81 83 LEU A N 1
ATOM 658 C CA . LEU A 1 83 ? 3.302 6.587 2.513 1.00 83.81 83 LEU A CA 1
ATOM 659 C C . LEU A 1 83 ? 3.871 7.670 1.592 1.00 83.81 83 LEU A C 1
ATOM 661 O O . LEU A 1 83 ? 4.824 7.404 0.870 1.00 83.81 83 LEU A O 1
ATOM 665 N N . LYS A 1 84 ? 3.387 8.917 1.675 1.00 82.44 84 LYS A N 1
ATOM 666 C CA . LYS A 1 84 ? 3.984 10.050 0.947 1.00 82.44 84 LYS A CA 1
ATOM 667 C C . LYS A 1 84 ? 5.417 10.368 1.399 1.00 82.44 84 LYS A C 1
ATOM 669 O O . LYS A 1 84 ? 6.173 10.973 0.642 1.00 82.44 84 LYS A O 1
ATOM 674 N N . LYS A 1 85 ? 5.807 9.979 2.619 1.00 84.19 85 LYS A N 1
ATOM 675 C CA . LYS A 1 85 ? 7.183 10.140 3.124 1.00 84.19 85 LYS A CA 1
ATOM 676 C C . LYS A 1 85 ? 8.119 9.024 2.645 1.00 84.19 85 LYS A C 1
ATOM 678 O O . LYS A 1 85 ? 9.337 9.177 2.738 1.00 84.19 85 LYS A O 1
ATOM 683 N N . GLU A 1 86 ? 7.586 7.917 2.127 1.00 82.75 86 GLU A N 1
ATOM 684 C CA . GLU A 1 86 ? 8.391 6.804 1.626 1.00 82.75 86 GLU A CA 1
ATOM 685 C C . GLU A 1 86 ? 8.994 7.151 0.260 1.00 82.75 86 GLU A C 1
ATOM 687 O O . GLU A 1 86 ? 8.298 7.301 -0.741 1.00 82.75 86 GLU A O 1
ATOM 692 N N . LYS A 1 87 ? 10.328 7.212 0.184 1.00 78.62 87 LYS A N 1
ATOM 693 C CA . LYS A 1 87 ? 11.062 7.570 -1.049 1.00 78.62 87 LYS A CA 1
ATOM 694 C C . LYS A 1 87 ? 10.841 6.607 -2.220 1.00 78.62 87 LYS A C 1
ATOM 696 O O . LYS A 1 87 ? 11.245 6.913 -3.345 1.00 78.62 87 LYS A O 1
ATOM 701 N N . MET A 1 88 ? 10.317 5.415 -1.953 1.00 79.56 88 MET A N 1
ATOM 702 C CA . MET A 1 88 ? 10.077 4.370 -2.950 1.00 79.56 88 MET A CA 1
ATOM 703 C C . MET A 1 88 ? 8.623 4.335 -3.438 1.00 79.56 88 MET A C 1
ATOM 705 O O . MET A 1 88 ? 8.304 3.524 -4.306 1.00 79.56 88 MET A O 1
ATOM 709 N N . LEU A 1 89 ? 7.774 5.229 -2.923 1.00 79.69 89 LEU A N 1
ATOM 710 C CA . LEU A 1 89 ? 6.389 5.422 -3.340 1.00 79.69 89 LEU A CA 1
ATOM 711 C C . LEU A 1 89 ? 6.242 6.739 -4.118 1.00 79.69 89 LEU A C 1
ATOM 713 O O . LEU A 1 89 ? 7.052 7.656 -3.955 1.00 79.69 89 LEU A O 1
ATOM 717 N N . ARG A 1 90 ? 5.256 6.800 -5.016 1.00 66.81 90 ARG A N 1
ATOM 718 C CA . ARG A 1 90 ? 4.950 7.954 -5.876 1.00 66.81 90 ARG A CA 1
ATOM 719 C C . ARG A 1 90 ? 3.501 8.396 -5.739 1.00 66.81 90 ARG A C 1
ATOM 721 O O . ARG A 1 90 ? 2.627 7.518 -5.580 1.00 66.81 90 ARG A O 1
#

Radius of gyration: 12.55 Å; Cα contacts (8 Å, |Δi|>4): 137; chains: 1; bounding box: 28×18×34 Å

Sequence (90 aa):
MKRMSYTTADGEIYNLLESENMLVVRTKKGIPLSKSILSPEAKKLAGKFSVIEFIERADVYILEIKPSVKNLEEIKKQARELLKKEKMLR

Nearest PDB structures (foldseek):
  1osd-assembly2_B  TM=4.248E-01  e=3.817E-01  Cupriavidus metallidurans
  1mwy-assembly1_A  TM=4.151E-01  e=7.635E-01  Escherichia coli
  2k1r-assembly1_A  TM=4.125E-01  e=1.434E+00  unclassified
  1cc7-assembly1_A  TM=3.832E-01  e=1.627E+00  Saccharomyces cerevisiae
  3k7r-assembly6_L  TM=4.064E-01  e=1.965E+00  Saccharomyces cerevisiae

Solvent-accessible surface area (backbone atoms only — not comparable to full-atom values): 5259 Å² total; per-residue (Å²): 118,47,82,45,75,46,70,29,91,86,67,52,74,46,78,43,76,38,42,86,54,42,48,79,48,30,34,42,86,93,47,55,66,82,76,30,47,76,52,71,66,48,44,60,51,52,69,50,40,42,80,78,46,72,43,74,87,54,30,32,36,36,29,32,55,41,88,89,57,80,61,56,67,61,54,52,51,52,47,56,61,46,48,71,68,27,90,38,40,103

Secondary structure (DSSP, 8-state):
-EEEEEE-TTSPEEEEEE-TTEEEEEBPTT--HHHH--SHHHHHHHTTEEEEEEEGGGTEEEEEE-TT-S-HHHHHHHHHHHHTT-TTB-